Protein AF-A0A5J6WUF8-F1 (afdb_monomer_lite)

pLDDT: mean 78.07, std 15.97, range [44.31, 94.5]

Organism: NCBI:txid218936

Structure (mmCIF, N/CA/C/O backbone):
data_AF-A0A5J6WUF8-F1
#
_entry.id   AF-A0A5J6WUF8-F1
#
loop_
_atom_site.group_PDB
_atom_site.id
_atom_site.type_symbol
_atom_site.label_atom_id
_atom_site.label_alt_id
_atom_site.label_comp_id
_atom_site.label_asym_id
_atom_site.label_entity_id
_atom_site.label_seq_id
_atom_site.pdbx_PDB_ins_code
_atom_site.Cartn_x
_atom_site.Cartn_y
_atom_site.Cartn_z
_atom_site.occupancy
_atom_site.B_iso_or_equiv
_atom_site.auth_seq_id
_atom_site.auth_comp_id
_atom_site.auth_asym_id
_atom_site.auth_atom_id
_atom_site.pdbx_PDB_model_num
ATOM 1 N N . MET A 1 1 ? 24.872 -27.169 -18.332 1.00 44.31 1 MET A N 1
ATOM 2 C CA . MET A 1 1 ? 25.369 -25.810 -18.620 1.00 44.31 1 MET A CA 1
ATOM 3 C C . MET A 1 1 ? 24.462 -24.855 -17.870 1.00 44.31 1 MET A C 1
ATOM 5 O O . MET A 1 1 ? 23.397 -24.505 -18.355 1.00 44.31 1 MET A O 1
ATOM 9 N N . ALA A 1 2 ? 24.808 -24.624 -16.606 1.00 45.38 2 ALA A N 1
ATOM 10 C CA . ALA A 1 2 ? 24.099 -23.727 -15.712 1.00 45.38 2 ALA A CA 1
ATOM 11 C C . ALA A 1 2 ? 24.598 -22.313 -16.009 1.00 45.38 2 ALA A C 1
ATOM 13 O O . ALA A 1 2 ? 25.664 -21.939 -15.535 1.00 45.38 2 ALA A O 1
ATOM 14 N N . ASP A 1 3 ? 23.873 -21.590 -16.857 1.00 48.81 3 ASP A N 1
ATOM 15 C CA . ASP A 1 3 ? 24.072 -20.156 -17.046 1.00 48.81 3 ASP A CA 1
ATOM 16 C C . ASP A 1 3 ? 23.035 -19.441 -16.164 1.00 48.81 3 ASP A C 1
ATOM 18 O O . ASP A 1 3 ? 21.832 -19.487 -16.411 1.00 48.81 3 ASP A O 1
ATOM 22 N N . SER A 1 4 ? 23.450 -19.081 -14.950 1.00 47.53 4 SER A N 1
ATOM 23 C CA . SER A 1 4 ? 23.665 -17.670 -14.603 1.00 47.53 4 SER A CA 1
ATOM 24 C C . SER A 1 4 ? 22.332 -16.904 -14.565 1.00 47.53 4 SER A C 1
ATOM 26 O O . SER A 1 4 ? 21.941 -16.217 -15.499 1.00 4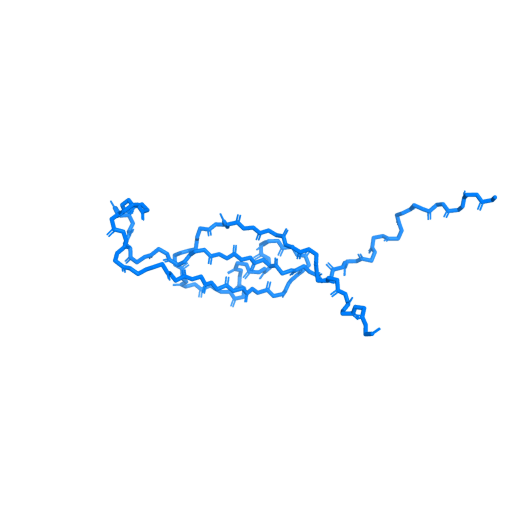7.53 4 SER A O 1
ATOM 28 N N . LEU A 1 5 ? 21.486 -17.136 -13.554 1.00 54.97 5 LEU A N 1
ATOM 29 C CA . LEU A 1 5 ? 21.422 -16.282 -12.353 1.00 54.97 5 LEU A CA 1
ATOM 30 C C . LEU A 1 5 ? 21.618 -14.783 -12.658 1.00 54.97 5 LEU A C 1
ATOM 32 O O . LEU A 1 5 ? 22.689 -14.354 -13.067 1.00 54.97 5 LEU A O 1
ATOM 36 N N . ASN A 1 6 ? 20.602 -13.990 -12.311 1.00 49.97 6 ASN A N 1
ATOM 37 C CA . ASN A 1 6 ? 20.675 -12.536 -12.125 1.00 49.97 6 ASN A CA 1
ATOM 38 C C . ASN A 1 6 ? 20.679 -11.652 -13.371 1.00 49.97 6 ASN A C 1
ATOM 40 O O . ASN A 1 6 ? 21.263 -10.569 -13.360 1.00 49.97 6 ASN A O 1
ATOM 44 N N . HIS A 1 7 ? 19.870 -11.981 -14.377 1.00 46.66 7 HIS A N 1
ATOM 45 C CA . HIS A 1 7 ? 19.194 -10.865 -15.023 1.00 46.66 7 HIS A CA 1
ATOM 46 C C . HIS A 1 7 ? 18.181 -10.340 -14.009 1.00 46.66 7 HIS A C 1
ATOM 48 O O . HIS A 1 7 ? 17.107 -10.911 -13.829 1.00 46.66 7 HIS A O 1
ATOM 54 N N . GLU A 1 8 ? 18.570 -9.271 -13.325 1.00 51.41 8 GLU A N 1
ATOM 55 C CA . GLU A 1 8 ? 17.733 -8.303 -12.627 1.00 51.41 8 GLU A CA 1
ATOM 56 C C . GLU A 1 8 ? 16.713 -7.718 -13.625 1.00 51.41 8 GLU A C 1
ATOM 58 O O . GLU A 1 8 ? 16.663 -6.530 -13.924 1.00 51.41 8 GLU A O 1
ATOM 63 N N . ARG A 1 9 ? 15.897 -8.587 -14.235 1.00 56.88 9 ARG A N 1
ATOM 64 C CA . ARG A 1 9 ? 14.622 -8.223 -14.818 1.00 56.88 9 ARG A CA 1
ATOM 65 C C . ARG A 1 9 ? 13.898 -7.693 -13.614 1.00 56.88 9 ARG A C 1
ATOM 67 O O . ARG A 1 9 ? 13.518 -8.472 -12.744 1.00 56.88 9 ARG A O 1
ATOM 74 N N . VAL A 1 10 ? 13.826 -6.377 -13.529 1.00 59.97 10 VAL A N 1
ATOM 75 C CA . VAL A 1 10 ? 12.965 -5.666 -12.609 1.00 59.97 10 VAL A CA 1
ATOM 76 C C . VAL A 1 10 ? 11.559 -6.212 -12.858 1.00 59.97 10 VAL A C 1
ATOM 78 O O . VAL A 1 10 ? 10.834 -5.755 -13.738 1.00 59.97 10 VAL A O 1
ATOM 81 N N . GLN A 1 11 ? 11.242 -7.326 -12.200 1.00 69.56 11 GLN A N 1
ATOM 82 C CA . GLN A 1 11 ? 9.967 -7.993 -12.327 1.00 69.56 11 GLN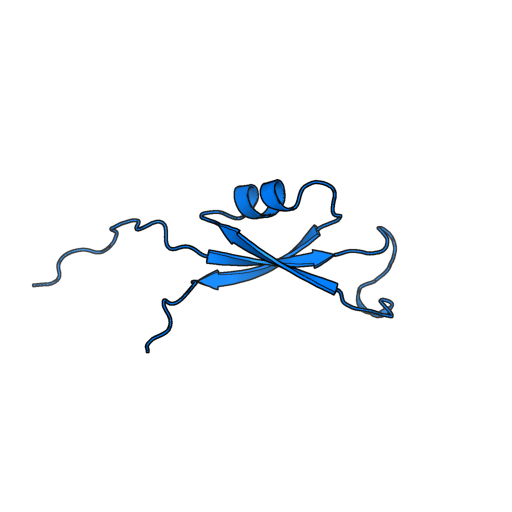 A CA 1
ATOM 83 C C . GLN A 1 11 ? 8.999 -7.047 -11.660 1.00 69.56 11 GLN A C 1
ATOM 85 O O . GLN A 1 11 ? 9.204 -6.668 -10.507 1.00 69.56 11 GLN A O 1
ATOM 90 N N . ALA A 1 12 ? 7.971 -6.647 -12.398 1.00 75.50 12 ALA A N 1
ATOM 91 C CA . ALA A 1 12 ? 6.870 -5.918 -11.813 1.00 75.50 12 ALA A CA 1
ATOM 92 C C . ALA A 1 12 ? 6.391 -6.685 -10.562 1.00 75.50 12 ALA A C 1
ATOM 94 O O . ALA A 1 12 ? 6.233 -7.910 -10.557 1.00 75.50 12 ALA A O 1
ATOM 95 N N . MET A 1 13 ? 6.263 -5.977 -9.447 1.00 89.38 13 MET A N 1
ATOM 96 C CA . MET A 1 13 ? 5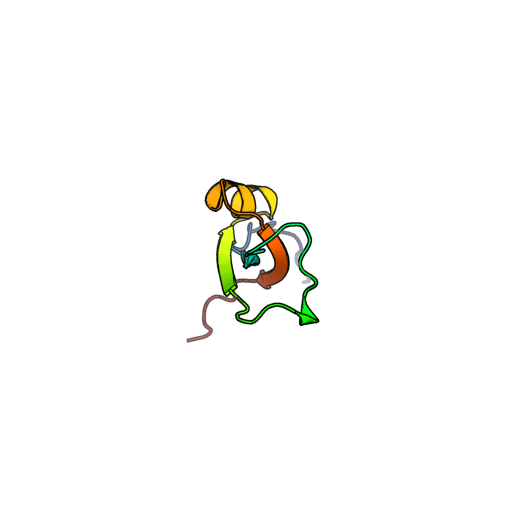.788 -6.539 -8.189 1.00 89.38 13 MET A CA 1
ATOM 97 C C . MET A 1 13 ? 4.501 -5.836 -7.808 1.00 89.38 13 MET A C 1
ATOM 99 O O . MET A 1 13 ? 4.357 -4.628 -7.983 1.00 89.38 13 MET A O 1
ATOM 103 N N . ILE A 1 14 ? 3.563 -6.602 -7.272 1.00 92.50 14 ILE A N 1
ATOM 104 C CA . ILE A 1 14 ? 2.330 -6.094 -6.696 1.00 92.50 14 ILE A CA 1
ATOM 105 C C . ILE A 1 14 ? 2.612 -5.818 -5.223 1.00 92.50 14 ILE A C 1
ATOM 107 O O . ILE A 1 14 ? 2.837 -6.734 -4.428 1.00 92.50 14 ILE A O 1
ATOM 111 N N . TYR A 1 15 ? 2.614 -4.543 -4.866 1.00 93.25 15 TYR A N 1
ATOM 112 C CA . TYR A 1 15 ? 2.755 -4.068 -3.499 1.00 93.25 15 TYR A CA 1
ATOM 113 C C . TYR A 1 15 ? 1.381 -3.785 -2.925 1.00 93.25 15 TYR A C 1
ATOM 115 O O . TYR A 1 15 ? 0.664 -2.941 -3.457 1.00 93.25 15 TYR A O 1
ATOM 123 N N . THR A 1 16 ? 1.022 -4.471 -1.843 1.00 94.50 16 THR A N 1
ATOM 124 C CA . THR A 1 16 ? -0.260 -4.272 -1.166 1.00 94.50 16 THR A CA 1
ATOM 125 C C . THR A 1 16 ? -0.051 -3.510 0.132 1.00 94.50 16 THR A C 1
ATOM 127 O O . THR A 1 16 ? 0.782 -3.877 0.966 1.00 94.50 16 THR A O 1
ATOM 130 N N . PHE A 1 17 ? -0.858 -2.474 0.323 1.00 93.69 17 PHE A N 1
ATOM 131 C CA . PHE A 1 17 ? -0.871 -1.635 1.509 1.00 93.69 17 PHE A CA 1
ATOM 132 C C .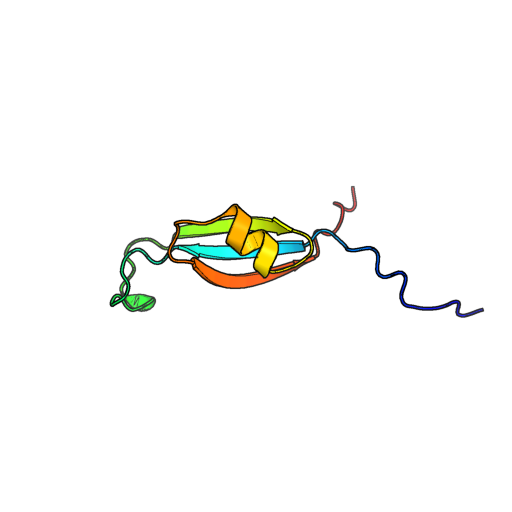 PHE A 1 17 ? -2.244 -1.667 2.168 1.00 93.69 17 PHE A C 1
ATOM 134 O O . PHE A 1 17 ? -3.269 -1.738 1.492 1.00 93.69 17 PHE A O 1
ATOM 141 N N . LEU A 1 18 ? -2.265 -1.568 3.491 1.00 91.75 18 LEU A N 1
ATOM 142 C CA . LEU A 1 18 ? -3.451 -1.223 4.259 1.00 91.75 18 LEU A CA 1
ATOM 143 C C . LEU A 1 18 ? -3.589 0.302 4.300 1.00 91.75 18 LEU A C 1
ATOM 145 O O . LEU A 1 18 ? -2.618 1.002 4.589 1.00 91.75 18 LEU A O 1
ATOM 149 N N . ILE A 1 19 ? -4.799 0.808 4.082 1.00 89.75 19 ILE A N 1
ATOM 150 C CA . ILE A 1 19 ? -5.135 2.214 4.306 1.00 89.75 19 ILE A CA 1
ATOM 151 C C . ILE A 1 19 ? -5.573 2.366 5.765 1.00 89.75 19 ILE A C 1
ATOM 153 O O . ILE A 1 19 ? -6.630 1.871 6.165 1.00 89.75 19 ILE A O 1
ATOM 157 N N . GLN A 1 20 ? -4.774 3.059 6.571 1.00 81.62 20 GLN A N 1
ATOM 158 C CA . GLN A 1 20 ? -5.128 3.354 7.956 1.00 81.62 20 GLN A CA 1
ATOM 159 C C . GLN A 1 20 ? -6.160 4.480 8.020 1.00 81.62 20 GLN A C 1
ATOM 161 O O . GLN A 1 20 ? -5.872 5.631 7.723 1.00 81.62 20 GLN A O 1
ATOM 166 N N . HIS A 1 21 ? -7.371 4.182 8.480 1.00 76.00 21 HIS A N 1
ATOM 167 C CA . HIS A 1 21 ? -8.398 5.214 8.643 1.00 76.00 21 HIS A CA 1
ATOM 168 C C . HIS A 1 21 ? -8.095 6.222 9.765 1.00 76.00 21 HIS A C 1
ATOM 170 O O . HIS A 1 21 ? -8.564 7.354 9.708 1.00 76.00 21 HIS A O 1
ATOM 176 N N . SER A 1 22 ? -7.321 5.831 10.778 1.00 72.94 22 SER A N 1
ATOM 177 C CA . SER A 1 22 ? -6.9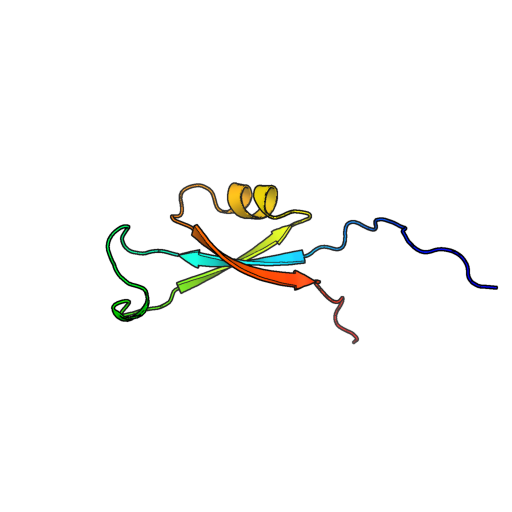28 6.707 11.882 1.00 72.94 22 SER A CA 1
ATOM 178 C C . SER A 1 22 ? -5.571 6.285 12.436 1.00 72.94 22 SER A C 1
ATOM 180 O O . SER A 1 22 ? -5.297 5.090 12.554 1.00 72.94 22 SER A O 1
ATOM 182 N N . ARG A 1 23 ? -4.726 7.262 12.794 1.00 66.31 23 ARG A N 1
ATOM 183 C CA . ARG A 1 23 ? -3.363 7.016 13.303 1.00 66.31 23 ARG A CA 1
ATOM 184 C C . ARG A 1 23 ? -3.338 6.316 14.665 1.00 66.31 23 ARG A C 1
ATOM 186 O O . ARG A 1 23 ? -2.319 5.740 15.022 1.00 66.31 23 ARG A O 1
ATOM 193 N N . THR A 1 24 ? -4.432 6.378 15.422 1.00 72.31 24 THR A N 1
ATOM 194 C CA . THR A 1 24 ? -4.534 5.831 16.786 1.00 72.31 24 THR A CA 1
ATOM 195 C C . THR A 1 24 ? -5.378 4.561 16.871 1.00 72.31 24 THR A C 1
ATOM 197 O O . THR A 1 24 ? -5.489 3.965 17.940 1.00 72.31 24 THR A O 1
ATOM 200 N N . CYS A 1 25 ? -5.989 4.131 15.766 1.00 69.19 25 CYS A N 1
ATOM 201 C CA . CYS A 1 25 ? -6.899 2.993 15.767 1.00 69.19 25 CYS A CA 1
ATOM 202 C C . CYS A 1 25 ? -6.116 1.686 15.594 1.00 69.19 25 CYS A C 1
ATOM 204 O O . CYS A 1 25 ? -5.318 1.544 14.663 1.00 69.19 25 CYS A O 1
ATOM 206 N N . ARG A 1 26 ? -6.329 0.732 16.507 1.00 74.19 26 ARG A N 1
ATOM 207 C CA . ARG A 1 26 ? -5.726 -0.603 16.421 1.00 74.19 26 ARG A CA 1
ATOM 208 C C . ARG A 1 26 ? -6.312 -1.359 15.234 1.00 74.19 26 ARG A C 1
ATOM 210 O O . ARG A 1 26 ? -7.473 -1.174 14.884 1.00 74.19 26 ARG A O 1
ATOM 217 N N . LEU A 1 27 ? -5.524 -2.269 14.660 1.00 75.69 27 LEU A N 1
ATOM 218 C CA . LEU A 1 27 ? -5.974 -3.091 13.534 1.00 75.69 27 LEU A CA 1
ATOM 219 C C . LEU A 1 27 ? -7.255 -3.880 13.862 1.00 75.69 27 LEU A C 1
ATOM 221 O O . LEU A 1 27 ? -8.132 -3.992 13.014 1.00 75.69 27 LEU A O 1
ATOM 225 N N . ALA A 1 28 ? -7.376 -4.372 15.098 1.00 80.19 28 ALA A N 1
ATOM 226 C CA . ALA A 1 28 ? -8.541 -5.122 15.569 1.00 80.19 28 ALA A CA 1
ATOM 227 C C . ALA A 1 28 ? -9.826 -4.277 15.689 1.00 80.19 28 ALA A C 1
ATOM 229 O O . ALA A 1 28 ? -10.920 -4.823 15.599 1.00 80.19 28 ALA A O 1
ATOM 230 N N . ASP A 1 29 ? -9.703 -2.958 15.856 1.00 78.94 29 ASP A N 1
ATOM 231 C CA . ASP A 1 29 ? -10.832 -2.028 16.002 1.00 78.94 29 ASP A CA 1
ATOM 232 C C . ASP A 1 29 ? -11.323 -1.468 14.654 1.00 78.94 29 ASP A C 1
ATOM 234 O O . ASP A 1 29 ? -12.307 -0.723 14.585 1.00 78.94 29 ASP A O 1
ATOM 238 N N . LEU A 1 30 ? -10.657 -1.812 13.546 1.00 75.94 30 LEU A N 1
ATOM 239 C CA . LEU A 1 30 ? -11.060 -1.359 12.220 1.00 75.94 30 LEU A CA 1
ATOM 240 C C . LEU A 1 30 ? -12.363 -2.039 11.791 1.00 75.94 30 LEU A C 1
ATOM 242 O O . LEU A 1 30 ? -12.371 -3.170 11.312 1.00 75.94 30 LEU A O 1
ATOM 246 N N . ARG A 1 31 ? -13.465 -1.281 11.830 1.00 81.81 31 ARG A N 1
ATOM 247 C CA . ARG A 1 31 ? -14.764 -1.687 11.253 1.00 81.81 31 ARG A CA 1
ATOM 248 C C . ARG A 1 31 ? -14.684 -2.106 9.786 1.00 81.81 31 ARG A C 1
ATOM 250 O O . ARG A 1 31 ? -15.524 -2.866 9.317 1.00 81.81 31 ARG A O 1
ATOM 257 N N . ARG A 1 32 ? -13.731 -1.548 9.038 1.00 82.62 32 ARG A N 1
ATOM 258 C CA . ARG A 1 32 ? -13.520 -1.863 7.628 1.00 82.62 32 ARG A CA 1
ATOM 259 C C . ARG A 1 32 ? -12.036 -1.839 7.307 1.00 82.62 32 ARG A C 1
ATOM 261 O O . ARG A 1 32 ? -11.397 -0.792 7.376 1.00 82.62 32 ARG A O 1
ATOM 268 N N . ILE A 1 33 ? -11.525 -2.992 6.900 1.00 86.50 33 ILE A N 1
ATOM 269 C CA . ILE A 1 33 ? -10.182 -3.138 6.349 1.00 86.50 33 ILE A CA 1
ATOM 270 C C . ILE A 1 33 ? -10.239 -2.687 4.889 1.00 86.50 33 ILE A C 1
ATOM 272 O O . ILE A 1 33 ? -11.033 -3.202 4.101 1.00 86.50 33 ILE A O 1
ATOM 276 N N . ARG A 1 34 ? -9.425 -1.692 4.530 1.00 88.56 34 ARG A N 1
ATOM 277 C CA . ARG A 1 34 ? -9.247 -1.261 3.142 1.00 88.56 34 ARG A CA 1
ATOM 278 C C . ARG A 1 34 ? -7.805 -1.489 2.745 1.00 88.56 34 ARG A C 1
ATOM 280 O O . ARG A 1 34 ? -6.904 -0.960 3.390 1.00 88.56 34 ARG A O 1
ATOM 287 N N . THR A 1 35 ? -7.604 -2.254 1.688 1.00 92.62 35 THR A N 1
ATOM 288 C CA . THR A 1 35 ? -6.295 -2.450 1.079 1.00 92.62 35 THR A CA 1
ATOM 289 C C . THR A 1 35 ? -6.254 -1.798 -0.293 1.00 92.62 35 THR A C 1
ATOM 291 O O . THR A 1 35 ? -7.284 -1.594 -0.935 1.00 92.62 35 THR A O 1
ATOM 294 N N . ILE A 1 36 ? -5.055 -1.436 -0.724 1.00 93.12 36 ILE A N 1
ATOM 295 C CA . ILE A 1 36 ? -4.782 -0.921 -2.059 1.00 93.12 36 ILE A CA 1
ATOM 296 C C . ILE A 1 36 ? -3.496 -1.552 -2.569 1.00 93.12 36 ILE A C 1
ATOM 298 O O . ILE A 1 36 ? -2.535 -1.714 -1.816 1.00 93.12 36 ILE A O 1
ATOM 302 N N . SER A 1 37 ? -3.495 -1.935 -3.838 1.00 92.19 37 SER A N 1
ATOM 303 C CA . SER A 1 37 ? -2.347 -2.546 -4.493 1.00 92.19 37 SER A CA 1
ATOM 304 C C . SER A 1 37 ? -1.817 -1.646 -5.598 1.00 92.19 37 SER A C 1
ATOM 306 O O . SER A 1 37 ? -2.601 -1.117 -6.386 1.00 92.19 37 SER A O 1
ATOM 308 N N . ALA A 1 38 ? -0.499 -1.521 -5.691 1.00 92.25 38 ALA A N 1
ATOM 309 C CA . ALA A 1 38 ? 0.179 -0.835 -6.782 1.00 92.25 38 ALA A CA 1
ATOM 310 C C . ALA A 1 38 ? 1.238 -1.753 -7.396 1.00 92.25 38 ALA A C 1
ATOM 312 O O . ALA A 1 38 ? 1.950 -2.461 -6.682 1.00 92.25 38 ALA A O 1
ATOM 313 N N . VAL A 1 39 ? 1.337 -1.733 -8.723 1.00 90.44 39 VAL A N 1
ATOM 314 C CA . VAL A 1 39 ? 2.408 -2.422 -9.443 1.00 90.44 39 VAL A CA 1
ATOM 315 C C . VAL A 1 39 ? 3.606 -1.486 -9.518 1.00 90.44 39 VAL A C 1
ATOM 317 O O . VAL A 1 39 ? 3.481 -0.367 -10.012 1.00 90.44 39 VAL A O 1
ATOM 320 N N . ALA A 1 40 ? 4.755 -1.924 -9.018 1.00 89.19 40 ALA A N 1
ATOM 321 C CA . ALA A 1 40 ? 5.982 -1.144 -9.071 1.00 89.19 40 ALA A CA 1
ATOM 322 C C . ALA A 1 40 ? 7.218 -2.042 -9.072 1.00 89.19 40 ALA A C 1
ATOM 324 O O . ALA A 1 40 ? 7.145 -3.250 -8.842 1.00 89.19 40 ALA A O 1
ATOM 325 N N . ASN A 1 41 ? 8.366 -1.411 -9.282 1.00 86.81 41 ASN A N 1
ATOM 326 C CA . ASN A 1 41 ? 9.669 -2.064 -9.279 1.00 86.81 41 ASN A CA 1
ATOM 327 C C . ASN A 1 41 ? 10.254 -2.156 -7.863 1.00 86.81 41 ASN A C 1
ATOM 329 O O . ASN A 1 41 ? 11.050 -3.039 -7.558 1.00 86.81 41 ASN A O 1
ATOM 333 N N . ASN A 1 42 ? 9.867 -1.218 -6.996 1.00 86.62 42 ASN A N 1
ATOM 334 C CA . ASN A 1 42 ? 10.262 -1.16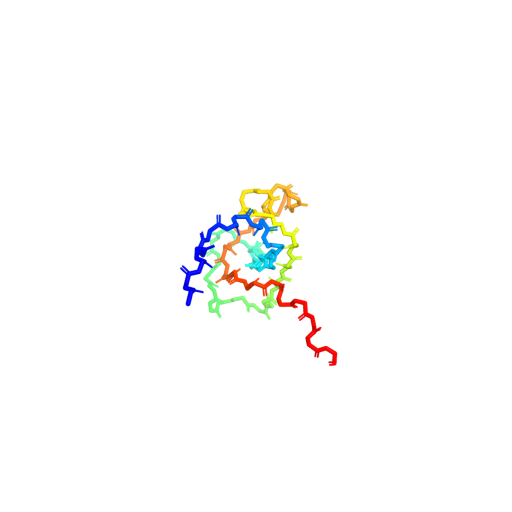0 -5.597 1.00 86.62 42 ASN A CA 1
ATOM 335 C C . ASN A 1 42 ? 9.128 -0.573 -4.732 1.00 86.62 42 ASN A C 1
ATOM 337 O O . ASN A 1 42 ? 8.194 0.055 -5.235 1.00 86.62 42 ASN A O 1
ATOM 341 N N . GLU A 1 43 ? 9.215 -0.767 -3.414 1.00 89.19 43 GLU A N 1
ATOM 342 C CA . GLU A 1 43 ? 8.181 -0.320 -2.469 1.00 89.19 43 GLU A CA 1
ATOM 343 C C . GLU A 1 43 ? 8.047 1.205 -2.433 1.00 89.19 43 GLU A C 1
ATOM 345 O O . GLU A 1 43 ? 6.935 1.722 -2.358 1.00 89.19 43 GLU A O 1
ATOM 350 N N . ALA A 1 44 ? 9.167 1.931 -2.486 1.00 90.56 44 ALA A N 1
ATOM 351 C CA . ALA A 1 44 ? 9.165 3.388 -2.418 1.00 90.56 44 ALA A CA 1
ATOM 352 C C . ALA A 1 44 ? 8.388 3.993 -3.594 1.00 90.56 44 ALA A C 1
ATOM 354 O O . ALA A 1 44 ? 7.561 4.876 -3.396 1.00 90.56 44 ALA A O 1
ATOM 355 N N . GLN A 1 45 ? 8.580 3.456 -4.799 1.00 90.75 45 GLN A N 1
ATOM 356 C CA . GLN A 1 45 ? 7.837 3.835 -5.993 1.00 90.75 45 GLN A CA 1
ATOM 357 C C . GLN A 1 45 ? 6.345 3.505 -5.854 1.00 90.75 45 GLN A C 1
ATOM 359 O O . GLN A 1 45 ? 5.513 4.356 -6.163 1.00 90.75 45 GLN A O 1
ATOM 364 N N . ALA A 1 46 ? 5.996 2.319 -5.341 1.00 92.31 46 ALA A N 1
ATOM 365 C CA . ALA A 1 46 ? 4.600 1.953 -5.084 1.00 92.31 46 ALA A CA 1
ATOM 366 C C . ALA A 1 46 ? 3.933 2.885 -4.060 1.00 92.31 46 ALA A C 1
ATOM 368 O O . ALA A 1 46 ? 2.791 3.301 -4.243 1.00 92.31 46 ALA A O 1
ATOM 369 N N . ARG A 1 47 ? 4.657 3.250 -2.996 1.00 92.19 47 ARG A N 1
ATOM 370 C CA . ARG A 1 47 ? 4.193 4.188 -1.969 1.00 92.19 47 ARG A CA 1
ATOM 371 C C . ARG A 1 47 ? 4.036 5.599 -2.538 1.00 92.19 47 ARG A C 1
ATOM 373 O O . ARG A 1 47 ? 3.030 6.240 -2.256 1.00 92.19 47 ARG A O 1
ATOM 380 N N . SER A 1 48 ? 4.977 6.064 -3.359 1.00 92.69 48 SER A N 1
ATOM 381 C CA . SER A 1 48 ? 4.891 7.370 -4.025 1.00 92.69 48 SER A CA 1
ATOM 382 C C . SER A 1 48 ? 3.729 7.450 -5.015 1.00 92.69 48 SER A C 1
ATOM 384 O O . SER A 1 48 ? 3.081 8.489 -5.095 1.00 92.69 48 SER A O 1
ATOM 386 N N . ALA A 1 49 ? 3.406 6.361 -5.722 1.00 90.94 49 ALA A N 1
ATOM 387 C CA . ALA A 1 49 ? 2.228 6.298 -6.595 1.00 90.94 49 ALA A CA 1
ATOM 388 C C . ALA A 1 49 ? 0.901 6.434 -5.822 1.00 90.94 49 ALA A C 1
ATOM 390 O O . ALA A 1 49 ? -0.116 6.822 -6.390 1.00 90.94 49 ALA A O 1
ATOM 391 N N . LEU A 1 50 ? 0.920 6.131 -4.524 1.00 91.19 50 LEU A N 1
ATOM 392 C CA . LEU A 1 50 ? -0.214 6.205 -3.606 1.00 91.19 50 LEU A CA 1
ATOM 393 C C . LEU A 1 50 ? -0.047 7.336 -2.573 1.00 91.19 50 LEU A C 1
ATOM 395 O O . LEU A 1 50 ? -0.603 7.273 -1.471 1.00 91.19 50 LEU A O 1
ATOM 399 N N . ALA A 1 51 ? 0.747 8.360 -2.907 1.00 87.50 51 ALA A N 1
ATOM 400 C CA . ALA A 1 51 ? 1.028 9.479 -2.019 1.00 87.50 51 ALA A CA 1
ATOM 401 C C . ALA A 1 51 ? -0.262 10.156 -1.519 1.00 87.50 51 ALA A C 1
ATOM 403 O O . ALA A 1 51 ? -1.257 10.267 -2.231 1.00 87.50 51 ALA A O 1
ATOM 404 N N . GLY A 1 52 ? -0.236 10.614 -0.265 1.00 86.44 52 GLY A N 1
ATOM 405 C CA . GLY A 1 52 ? -1.383 11.249 0.394 1.00 86.44 52 GLY A CA 1
ATOM 406 C C . GLY A 1 52 ? -2.279 10.290 1.181 1.00 86.44 52 GLY A C 1
ATOM 407 O O . GLY A 1 52 ? -3.117 10.747 1.957 1.00 86.44 52 GLY A O 1
ATOM 408 N N . LEU A 1 53 ? -2.074 8.974 1.060 1.00 86.75 53 LEU A N 1
ATOM 409 C CA . LEU A 1 53 ? -2.738 7.986 1.906 1.00 86.75 53 LEU A CA 1
ATOM 410 C C . LEU A 1 53 ? -1.861 7.591 3.112 1.00 86.75 53 LEU A C 1
ATOM 412 O O . LEU A 1 53 ? -0.643 7.450 2.983 1.00 86.75 53 LEU A O 1
ATOM 416 N N . PRO A 1 54 ? -2.459 7.360 4.291 1.00 87.38 54 PRO A N 1
ATOM 417 C CA . PRO A 1 54 ? -1.776 6.735 5.421 1.00 87.38 54 PRO A CA 1
ATOM 418 C C . PRO A 1 54 ? -1.624 5.225 5.161 1.00 87.38 54 PRO A C 1
ATOM 420 O O . PRO A 1 54 ? -2.531 4.435 5.429 1.00 87.38 54 PRO A O 1
ATOM 423 N N . LEU A 1 55 ? -0.491 4.832 4.576 1.00 89.44 55 LEU A N 1
ATOM 424 C CA . LEU A 1 55 ? -0.242 3.467 4.101 1.00 89.44 55 LEU A CA 1
ATOM 425 C C . LEU A 1 55 ? 0.597 2.652 5.089 1.00 89.44 55 LEU A C 1
ATOM 427 O O . LEU A 1 55 ? 1.695 3.063 5.462 1.00 89.44 55 LEU A O 1
ATOM 431 N N . VAL A 1 56 ? 0.136 1.442 5.411 1.00 89.19 56 VAL A N 1
ATOM 432 C CA . VAL A 1 56 ? 0.924 0.414 6.111 1.00 89.19 56 VAL A CA 1
ATOM 433 C C . VAL A 1 56 ? 1.238 -0.713 5.144 1.00 89.19 56 VAL A C 1
ATOM 435 O O . VAL A 1 56 ? 0.344 -1.241 4.487 1.00 89.19 56 VAL A O 1
ATOM 438 N N . PHE A 1 57 ? 2.513 -1.077 5.044 1.00 89.50 57 PHE A N 1
ATOM 439 C CA . PHE A 1 57 ? 2.952 -2.164 4.177 1.00 89.50 57 PHE A CA 1
ATOM 440 C C . PHE A 1 57 ? 2.394 -3.505 4.670 1.00 89.50 57 PHE A C 1
ATOM 442 O O . PHE A 1 57 ? 2.569 -3.846 5.838 1.00 89.50 57 PHE A O 1
ATOM 449 N N . LEU A 1 58 ? 1.726 -4.255 3.787 1.00 90.25 58 LEU A N 1
ATOM 450 C CA . LEU A 1 58 ? 1.191 -5.583 4.105 1.00 90.25 58 LEU A CA 1
ATOM 451 C C . LEU A 1 58 ? 1.985 -6.694 3.429 1.00 90.25 58 LEU A C 1
ATOM 453 O O . LEU A 1 58 ? 2.385 -7.654 4.081 1.00 90.25 58 LEU A O 1
ATOM 457 N N . SER A 1 59 ? 2.160 -6.609 2.112 1.00 91.00 59 SER A N 1
ATOM 458 C CA . SER A 1 59 ? 2.785 -7.687 1.351 1.00 91.00 59 SER A CA 1
ATOM 459 C C . SER A 1 59 ? 3.355 -7.214 0.022 1.00 91.00 59 SER A C 1
ATOM 461 O O . SER A 1 59 ? 2.987 -6.168 -0.519 1.00 91.00 59 SER A O 1
ATOM 463 N N . ARG A 1 60 ? 4.258 -8.039 -0.509 1.00 90.00 60 ARG A N 1
ATOM 464 C CA . ARG A 1 60 ? 4.844 -7.909 -1.838 1.00 90.00 60 ARG A CA 1
ATOM 465 C C . ARG A 1 60 ? 4.722 -9.244 -2.548 1.00 90.00 60 ARG A C 1
ATOM 467 O O . ARG A 1 60 ? 5.299 -10.235 -2.104 1.00 90.00 60 ARG A O 1
ATOM 474 N N . THR A 1 61 ? 4.006 -9.250 -3.659 1.00 89.31 61 THR A N 1
ATOM 475 C CA . THR A 1 61 ? 3.791 -10.439 -4.476 1.00 89.31 61 THR A CA 1
ATOM 476 C C . THR A 1 61 ? 4.450 -10.208 -5.830 1.00 89.31 61 THR A C 1
ATOM 478 O O . THR A 1 61 ? 4.194 -9.172 -6.444 1.00 89.31 61 THR A O 1
ATOM 481 N N . PRO A 1 62 ? 5.305 -11.118 -6.327 1.00 83.50 62 PRO A N 1
ATOM 482 C CA . PRO A 1 62 ? 5.785 -11.001 -7.698 1.00 83.50 62 PRO A CA 1
ATOM 483 C C . PRO A 1 62 ? 4.569 -11.021 -8.624 1.00 83.50 62 PRO A C 1
ATOM 485 O O . PRO A 1 62 ? 3.707 -11.892 -8.465 1.00 83.50 62 PRO A O 1
ATOM 488 N N . SER A 1 63 ? 4.470 -10.087 -9.577 1.00 73.69 63 SER A N 1
ATOM 489 C CA . SER A 1 63 ? 3.464 -10.223 -10.625 1.00 73.69 63 SER A CA 1
ATOM 490 C C . SER A 1 63 ? 3.926 -11.382 -11.499 1.00 73.69 63 SER A C 1
ATOM 492 O O . SER A 1 63 ? 4.690 -11.206 -12.448 1.00 73.69 63 SER A O 1
ATOM 494 N N . LYS A 1 64 ? 3.547 -12.607 -11.126 1.00 65.56 64 LYS A N 1
ATOM 495 C CA . LYS A 1 64 ? 3.660 -13.726 -12.047 1.00 65.56 64 LYS A CA 1
ATOM 496 C C . LYS A 1 64 ? 2.855 -13.290 -13.261 1.00 65.56 64 LYS A C 1
ATOM 498 O O . LYS A 1 64 ? 1.665 -13.013 -13.117 1.00 65.56 64 LYS A O 1
ATOM 503 N N . GLY A 1 65 ? 3.504 -13.161 -14.421 1.00 56.34 65 GLY A N 1
ATOM 504 C CA . GLY A 1 65 ? 2.753 -13.196 -15.668 1.00 56.34 65 GLY A CA 1
ATOM 505 C C . GLY A 1 65 ? 1.811 -14.381 -15.531 1.00 56.34 65 GLY A C 1
ATOM 506 O O . GLY A 1 65 ? 2.271 -15.459 -15.145 1.00 56.34 65 GLY A O 1
ATOM 507 N N . VAL A 1 66 ? 0.506 -14.136 -15.661 1.00 45.66 66 VAL A N 1
ATOM 508 C CA . VAL A 1 66 ? -0.502 -15.195 -15.678 1.00 45.66 66 VAL A CA 1
ATOM 509 C C . VAL A 1 66 ? 0.078 -16.303 -16.547 1.00 45.66 66 VAL A C 1
ATOM 511 O O . VAL A 1 66 ? 0.377 -16.068 -17.716 1.00 45.66 66 VAL A O 1
ATOM 514 N N . ALA A 1 67 ? 0.345 -17.465 -15.950 1.00 49.41 67 ALA A N 1
ATOM 515 C CA . ALA A 1 67 ? 0.503 -18.662 -16.748 1.00 49.41 67 ALA A CA 1
ATOM 516 C C . ALA A 1 67 ? -0.889 -18.875 -17.346 1.00 49.41 67 ALA A C 1
ATOM 518 O O . ALA A 1 67 ? -1.812 -19.239 -16.617 1.00 49.41 67 ALA A O 1
ATOM 519 N N . ALA A 1 68 ? -1.042 -18.434 -18.594 1.00 45.94 68 ALA A N 1
ATOM 520 C CA . ALA A 1 68 ? -2.232 -18.641 -19.399 1.00 45.94 68 ALA A CA 1
ATOM 521 C C . ALA A 1 68 ? -2.383 -20.131 -19.714 1.00 45.94 68 ALA A C 1
ATOM 523 O O . ALA A 1 68 ? -1.332 -20.799 -19.871 1.00 45.94 68 ALA A O 1
#

Foldseek 3Di:
DDDDDDPPPLQWKKWKWWFDPDPPDDPVRDPDTDMDIDTDSDPVVRCVVVPPTPTDTDDIGGPDPPPD

Secondary structure (DSSP, 8-state):
----S-------EEEEEEE-S-TT--GGG-SS--EEEEEESSHHHHHHHTTTS-EEEEEEEE------

Sequence (68 aa):
MADSLNHERVQAMIYTFLIQHSRTCRLADLRRIRTISAVANNEAQARSALAGLPLVFLSRTPSKGVAA

Radius of gyration: 15.92 Å; chains: 1; bounding box: 40×37×36 Å